Protein AF-A0A7W5YC57-F1 (afdb_monomer_lite)

Structure (mmCIF, N/CA/C/O backbone):
data_AF-A0A7W5YC57-F1
#
_entry.id   AF-A0A7W5YC57-F1
#
loop_
_atom_site.group_PDB
_atom_site.id
_atom_site.type_symbol
_atom_site.label_atom_id
_atom_site.label_alt_id
_atom_site.label_comp_id
_atom_site.label_asym_id
_atom_site.label_entity_id
_atom_site.label_seq_id
_atom_site.pdbx_PDB_ins_code
_atom_site.Cartn_x
_atom_site.Cartn_y
_atom_site.Cartn_z
_atom_site.occupancy
_atom_site.B_iso_or_equiv
_atom_site.auth_seq_id
_atom_site.auth_comp_id
_atom_site.auth_asym_id
_atom_site.auth_atom_id
_atom_site.pdbx_PDB_model_num
ATOM 1 N N . MET A 1 1 ? -1.578 0.602 -12.169 1.00 84.12 1 MET A N 1
ATOM 2 C CA . MET A 1 1 ? -0.842 0.609 -10.888 1.00 84.12 1 MET A CA 1
ATOM 3 C C . MET A 1 1 ? -1.378 1.735 -10.024 1.00 84.12 1 MET A C 1
ATOM 5 O O . MET A 1 1 ? -1.863 1.452 -8.941 1.00 84.12 1 MET A O 1
ATOM 9 N N . ASP A 1 2 ? -1.436 2.946 -10.569 1.00 91.31 2 ASP A N 1
ATOM 10 C CA . ASP A 1 2 ? -1.947 4.155 -9.908 1.00 91.31 2 ASP A CA 1
ATOM 11 C C . ASP A 1 2 ? -3.340 3.984 -9.285 1.00 91.31 2 ASP A C 1
ATOM 13 O O . ASP A 1 2 ? -3.539 4.347 -8.134 1.00 91.31 2 ASP A O 1
ATOM 17 N N . GLU A 1 3 ? -4.290 3.354 -9.987 1.00 95.62 3 GLU A N 1
ATOM 18 C CA . GLU A 1 3 ? -5.642 3.123 -9.444 1.00 95.62 3 GLU A CA 1
ATOM 19 C C . GLU A 1 3 ? -5.657 2.166 -8.241 1.00 95.62 3 GLU A C 1
ATOM 21 O O . GLU A 1 3 ? -6.402 2.380 -7.290 1.00 95.62 3 GLU A O 1
ATOM 26 N N . LEU A 1 4 ? -4.804 1.138 -8.253 1.00 96.19 4 LEU A N 1
ATOM 27 C CA . LEU A 1 4 ? -4.670 0.195 -7.141 1.00 96.19 4 LEU A CA 1
ATOM 28 C C . LEU A 1 4 ? -3.964 0.849 -5.941 1.00 96.19 4 LEU A C 1
ATOM 30 O O . LEU A 1 4 ? -4.338 0.614 -4.794 1.00 96.19 4 LEU A O 1
ATOM 34 N N . ILE A 1 5 ? -2.966 1.701 -6.196 1.00 96.44 5 ILE A N 1
ATOM 35 C CA . ILE A 1 5 ? -2.301 2.494 -5.154 1.00 96.44 5 ILE A CA 1
ATOM 36 C C . ILE A 1 5 ? -3.283 3.501 -4.544 1.00 96.44 5 ILE A C 1
ATOM 38 O O . ILE A 1 5 ? -3.337 3.628 -3.323 1.00 96.44 5 ILE A O 1
ATOM 42 N N . ALA A 1 6 ? -4.088 4.179 -5.365 1.00 97.19 6 ALA A N 1
ATOM 43 C CA . ALA A 1 6 ? -5.117 5.102 -4.896 1.00 97.19 6 ALA A CA 1
ATOM 44 C C . ALA A 1 6 ? -6.153 4.389 -4.013 1.00 97.19 6 ALA A C 1
ATOM 46 O O . ALA A 1 6 ? -6.423 4.853 -2.905 1.00 97.19 6 ALA A O 1
ATOM 47 N N . PHE A 1 7 ? -6.646 3.227 -4.454 1.00 97.75 7 PHE A N 1
ATOM 48 C CA . PHE A 1 7 ? -7.524 2.367 -3.658 1.00 97.75 7 PHE A CA 1
ATOM 49 C C . PHE A 1 7 ? -6.896 2.017 -2.301 1.00 97.75 7 PHE A C 1
ATOM 51 O O . PHE A 1 7 ? -7.511 2.227 -1.257 1.00 97.75 7 PHE A O 1
ATOM 58 N N . LEU A 1 8 ? -5.643 1.548 -2.290 1.00 97.81 8 LEU A N 1
ATOM 59 C CA . LEU A 1 8 ? -4.937 1.212 -1.052 1.00 97.81 8 LEU A CA 1
ATOM 60 C C . LEU A 1 8 ? -4.758 2.414 -0.124 1.00 97.81 8 LEU A C 1
ATOM 62 O O . LEU A 1 8 ? -4.950 2.273 1.080 1.00 97.81 8 LEU A O 1
ATOM 66 N N . ARG A 1 9 ? -4.411 3.592 -0.653 1.00 98.12 9 ARG A N 1
ATOM 67 C CA . ARG A 1 9 ? -4.284 4.814 0.157 1.00 98.12 9 ARG A CA 1
ATOM 68 C C . ARG A 1 9 ? -5.610 5.153 0.842 1.00 98.12 9 ARG A C 1
ATOM 70 O O . ARG A 1 9 ? -5.615 5.409 2.041 1.00 98.12 9 ARG A O 1
ATOM 77 N N . GLU A 1 10 ? -6.725 5.055 0.124 1.00 97.94 10 GLU A N 1
ATOM 78 C CA . GLU A 1 10 ? -8.055 5.294 0.691 1.00 97.94 10 GLU A CA 1
ATOM 79 C C . GLU A 1 10 ? -8.421 4.277 1.785 1.00 97.94 10 GLU A C 1
ATOM 81 O O . GLU A 1 10 ? -8.904 4.660 2.852 1.00 97.94 10 GLU A O 1
ATOM 86 N N . ARG A 1 11 ? -8.140 2.984 1.566 1.00 97.25 11 ARG A N 1
ATOM 87 C CA . ARG A 1 11 ? -8.388 1.941 2.578 1.00 97.25 11 ARG A CA 1
ATOM 88 C C . ARG A 1 11 ? -7.528 2.122 3.826 1.00 97.25 11 ARG A C 1
ATOM 90 O O . ARG A 1 11 ? -8.002 1.952 4.943 1.00 97.25 11 ARG A O 1
ATOM 97 N N . LEU A 1 12 ? -6.274 2.529 3.656 1.00 97.06 12 LEU A N 1
ATOM 98 C CA . LEU A 1 12 ? -5.388 2.842 4.776 1.00 97.06 12 LEU A CA 1
ATOM 99 C C . LEU A 1 12 ? -5.875 4.063 5.574 1.00 97.06 12 LEU A C 1
ATOM 101 O O . LEU A 1 12 ? -5.761 4.073 6.800 1.00 97.06 12 LEU A O 1
ATOM 105 N N . ASP A 1 13 ? -6.461 5.064 4.910 1.00 97.00 13 ASP A N 1
ATOM 106 C CA . ASP A 1 13 ? -7.104 6.203 5.576 1.00 97.00 13 ASP A CA 1
ATOM 107 C C . ASP A 1 13 ? -8.371 5.785 6.345 1.00 97.00 13 ASP A C 1
ATOM 109 O O . ASP A 1 13 ? -8.693 6.357 7.391 1.00 97.00 13 ASP A O 1
ATOM 113 N N . GLU A 1 14 ? -9.121 4.799 5.852 1.00 93.56 14 GLU A N 1
ATOM 114 C CA . GLU A 1 14 ? -10.243 4.185 6.574 1.00 93.56 14 GLU A CA 1
ATOM 115 C C . GLU A 1 14 ? -9.791 3.408 7.808 1.00 93.56 14 GLU A C 1
ATOM 117 O O . GLU A 1 14 ? -10.317 3.651 8.898 1.00 93.56 14 GLU A O 1
ATOM 122 N N . ASP A 1 15 ? -8.789 2.543 7.660 1.00 93.19 15 ASP A N 1
ATOM 123 C CA . ASP A 1 15 ? -8.224 1.751 8.754 1.00 93.19 15 ASP A CA 1
ATOM 124 C C . ASP A 1 15 ? -7.676 2.653 9.866 1.00 93.19 15 ASP A C 1
ATOM 126 O O . ASP A 1 15 ? -7.921 2.420 11.053 1.00 93.19 15 ASP A O 1
ATOM 130 N N . GLU A 1 16 ? -6.982 3.737 9.502 1.00 93.75 16 GLU A N 1
ATOM 131 C CA . GLU A 1 16 ? -6.522 4.735 10.466 1.00 93.75 16 GLU A CA 1
ATOM 132 C C . GLU A 1 16 ? -7.694 5.390 11.207 1.00 93.75 16 GLU A C 1
ATOM 134 O O . GLU A 1 16 ? -7.668 5.484 12.440 1.00 93.75 16 GLU A O 1
ATOM 139 N N . ARG A 1 17 ? -8.739 5.821 10.488 1.00 92.50 17 ARG A N 1
ATOM 140 C CA . ARG A 1 17 ? -9.931 6.416 11.111 1.00 92.50 17 ARG A CA 1
ATOM 141 C C . ARG A 1 17 ? -10.615 5.435 12.059 1.00 92.50 17 ARG A C 1
ATOM 143 O O . ARG A 1 17 ? -10.999 5.836 13.158 1.00 92.50 17 ARG A O 1
ATOM 150 N N . ALA A 1 18 ? -10.741 4.166 11.679 1.00 87.94 18 ALA A N 1
ATOM 151 C CA . ALA A 1 18 ? -11.328 3.123 12.516 1.00 87.94 18 ALA A CA 1
ATOM 152 C C . ALA A 1 18 ? -10.500 2.880 13.793 1.00 87.94 18 ALA A C 1
ATOM 154 O O . ALA A 1 18 ? -11.055 2.865 14.899 1.00 87.94 18 ALA A O 1
ATOM 155 N N . ALA A 1 19 ? -9.172 2.788 13.661 1.00 88.31 19 ALA A N 1
ATOM 156 C CA . ALA A 1 19 ? -8.247 2.625 14.783 1.00 88.31 19 ALA A CA 1
ATOM 157 C C . ALA A 1 19 ? -8.298 3.813 15.762 1.00 88.31 19 ALA A C 1
ATOM 159 O O . ALA A 1 19 ? -8.236 3.633 16.984 1.00 88.31 19 ALA A O 1
ATOM 160 N N . GLN A 1 20 ? -8.446 5.038 15.242 1.00 86.88 20 GLN A N 1
ATOM 161 C CA . GLN A 1 20 ? -8.614 6.252 16.046 1.00 86.88 20 GLN A CA 1
ATOM 162 C C . GLN A 1 20 ? -9.989 6.319 16.730 1.00 86.88 20 GLN A C 1
ATOM 164 O O . GLN A 1 20 ? -10.082 6.781 17.870 1.00 86.88 20 GLN A O 1
ATOM 169 N N . ALA A 1 21 ? -11.049 5.866 16.052 1.00 85.56 21 ALA A N 1
ATOM 170 C CA . ALA A 1 21 ? -12.431 6.023 16.499 1.00 85.56 21 ALA A CA 1
ATOM 171 C C . ALA A 1 21 ? -12.878 5.012 17.564 1.00 85.56 21 ALA A C 1
ATOM 173 O O . ALA A 1 21 ? -13.798 5.322 18.324 1.00 85.56 21 ALA A O 1
ATOM 174 N N . GLY A 1 22 ? -12.276 3.821 17.668 1.00 70.62 22 GLY A N 1
ATOM 175 C CA . GLY A 1 22 ? -12.836 2.852 18.613 1.00 70.62 22 GLY A CA 1
ATOM 176 C C . GLY A 1 22 ? -12.095 1.547 18.811 1.00 70.62 22 GLY A C 1
ATOM 177 O O . GLY A 1 22 ? -12.670 0.488 18.569 1.00 70.62 22 GLY A O 1
ATOM 178 N N . HIS A 1 23 ? -10.879 1.592 19.362 1.00 60.44 23 HIS A N 1
ATOM 179 C CA . HIS A 1 23 ? -10.188 0.364 19.745 1.00 60.44 23 HIS A CA 1
ATOM 180 C C . HIS A 1 23 ? -10.220 0.036 21.257 1.00 60.44 23 HIS A C 1
ATOM 182 O O . HIS A 1 23 ? -9.933 0.902 22.088 1.00 60.44 23 HIS A O 1
ATOM 188 N N . PRO A 1 24 ? -10.548 -1.226 21.639 1.00 55.56 24 PRO A N 1
ATOM 189 C CA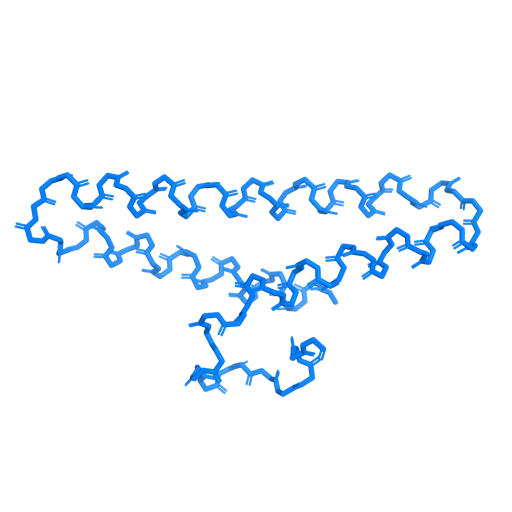 . PRO A 1 24 ? -10.932 -1.639 23.000 1.00 55.56 24 PRO A CA 1
ATOM 190 C C . PRO A 1 24 ? -9.794 -1.596 24.032 1.00 55.56 24 PRO A C 1
ATOM 192 O O . PRO A 1 24 ? -10.038 -1.757 25.226 1.00 55.56 24 PRO A O 1
ATOM 195 N N . THR A 1 25 ? -8.555 -1.320 23.606 1.00 60.50 25 THR A N 1
ATOM 196 C CA . THR A 1 25 ? -7.463 -0.870 24.479 1.00 60.50 25 THR A CA 1
ATOM 197 C C . THR A 1 25 ? -6.526 0.072 23.713 1.00 60.50 25 THR A C 1
ATOM 199 O O . THR A 1 25 ? -6.248 -0.133 22.534 1.00 60.50 25 THR A O 1
ATOM 202 N N . ARG A 1 26 ? -5.925 1.060 24.391 1.00 62.44 26 ARG A N 1
ATOM 203 C CA . ARG A 1 26 ? -4.912 1.966 23.799 1.00 62.44 26 ARG A CA 1
ATOM 204 C C . ARG A 1 26 ? -3.746 1.218 23.116 1.00 62.44 26 ARG A C 1
ATOM 206 O O . ARG A 1 26 ? -3.128 1.749 22.197 1.00 62.44 26 ARG A O 1
ATOM 213 N N . ARG A 1 27 ? -3.424 -0.004 23.569 1.00 63.09 27 ARG A N 1
ATOM 214 C CA . ARG A 1 27 ? -2.323 -0.820 23.025 1.00 63.09 27 ARG A CA 1
ATOM 215 C C . ARG A 1 27 ? -2.634 -1.369 21.628 1.00 63.09 27 ARG A C 1
ATOM 217 O O . ARG A 1 27 ? -1.719 -1.394 20.808 1.00 63.09 27 ARG A O 1
ATOM 224 N N . SER A 1 28 ? -3.869 -1.800 21.360 1.00 68.19 28 SER A N 1
ATOM 225 C CA . SER A 1 28 ? -4.243 -2.315 20.038 1.00 68.19 28 SER A CA 1
ATOM 226 C C . SER A 1 28 ? -4.305 -1.183 19.011 1.00 68.19 28 SER A C 1
ATOM 228 O O . SER A 1 28 ? -3.692 -1.319 17.960 1.00 68.19 28 SER A O 1
ATOM 230 N N . ALA A 1 29 ? -4.877 -0.022 19.366 1.00 77.69 29 ALA A N 1
ATOM 231 C CA . ALA A 1 29 ? -4.936 1.140 18.465 1.00 77.69 29 ALA A CA 1
ATOM 232 C C . ALA A 1 29 ? -3.532 1.585 18.019 1.00 77.69 29 ALA A C 1
ATOM 234 O O . ALA A 1 29 ? -3.268 1.838 16.849 1.00 77.69 29 ALA A O 1
ATOM 235 N N . GLY A 1 30 ? -2.571 1.610 18.951 1.00 86.12 30 GLY A N 1
ATOM 236 C CA . GLY A 1 30 ? -1.191 1.962 18.617 1.00 86.12 30 GLY A CA 1
ATOM 237 C C . GLY A 1 30 ? -0.492 0.955 17.697 1.00 86.12 30 GLY A C 1
ATOM 238 O O . GLY A 1 30 ? 0.457 1.332 17.017 1.00 86.12 30 GLY A O 1
ATOM 239 N N . ARG A 1 31 ? -0.900 -0.322 17.693 1.00 88.19 31 ARG A N 1
ATOM 240 C CA . ARG A 1 31 ? -0.358 -1.329 16.767 1.00 88.19 31 ARG A CA 1
ATOM 241 C C . ARG A 1 31 ? -0.910 -1.108 15.360 1.00 88.19 31 ARG A C 1
ATOM 243 O O . ARG A 1 31 ? -0.107 -1.067 14.440 1.00 88.19 31 ARG A O 1
ATOM 250 N N . GLU A 1 32 ? -2.216 -0.907 15.223 1.00 89.81 32 GLU A N 1
ATOM 251 C CA . GLU A 1 32 ? -2.881 -0.682 13.931 1.00 89.81 32 GLU A CA 1
ATOM 252 C C . GLU A 1 32 ? -2.361 0.569 13.226 1.00 89.81 32 GLU A C 1
ATOM 254 O O . GLU A 1 32 ? -1.960 0.494 12.071 1.00 89.81 32 GLU A O 1
ATOM 259 N N . LEU A 1 33 ? -2.230 1.690 13.945 1.00 92.56 33 LEU A N 1
ATOM 260 C CA . LEU A 1 33 ? -1.665 2.918 13.372 1.00 92.56 33 LEU A CA 1
ATOM 261 C C . LEU A 1 33 ? -0.229 2.721 12.863 1.00 92.56 33 LEU A C 1
ATOM 263 O O . LEU A 1 33 ? 0.146 3.277 11.836 1.00 92.56 33 LEU A O 1
ATOM 267 N N . ARG A 1 34 ? 0.583 1.904 13.552 1.00 94.56 34 ARG A N 1
ATOM 268 C CA . ARG A 1 34 ? 1.938 1.567 13.082 1.00 94.56 34 ARG A CA 1
ATOM 269 C C . ARG A 1 34 ? 1.922 0.664 11.854 1.00 94.56 34 ARG A C 1
ATOM 271 O O . ARG A 1 34 ? 2.833 0.766 11.042 1.00 94.56 34 ARG A O 1
ATOM 278 N N . GLU A 1 35 ? 0.938 -0.221 11.728 1.00 94.88 35 GLU A N 1
ATOM 279 C CA . GLU A 1 35 ? 0.781 -1.059 10.537 1.00 94.88 35 GLU A CA 1
ATOM 280 C C . GLU A 1 35 ? 0.317 -0.240 9.335 1.00 94.88 35 GLU A C 1
ATOM 282 O O . GLU A 1 35 ? 0.892 -0.390 8.260 1.00 94.88 35 GLU A O 1
ATOM 287 N N . VAL A 1 36 ? -0.651 0.663 9.520 1.00 96.25 36 VAL A N 1
ATOM 288 C CA . VAL A 1 36 ? -1.081 1.603 8.476 1.00 96.25 36 VAL A CA 1
ATOM 289 C C . VAL A 1 36 ? 0.098 2.448 8.000 1.00 96.25 36 VAL A C 1
ATOM 291 O O . VAL A 1 36 ? 0.382 2.494 6.805 1.00 96.25 36 VAL A O 1
ATOM 294 N N . GLU A 1 37 ? 0.844 3.043 8.933 1.00 97.69 37 GLU A N 1
ATOM 295 C CA . GLU A 1 37 ? 2.040 3.827 8.616 1.00 97.69 37 GLU A CA 1
ATOM 296 C C . GLU A 1 37 ? 3.103 2.994 7.884 1.00 97.69 37 GLU A C 1
ATOM 298 O O . GLU A 1 37 ? 3.690 3.452 6.906 1.00 97.69 37 GLU A O 1
ATOM 303 N N . ALA A 1 38 ? 3.345 1.753 8.317 1.00 98.06 38 ALA A N 1
ATOM 304 C CA . ALA A 1 38 ? 4.291 0.871 7.642 1.00 98.06 38 ALA A CA 1
ATOM 305 C C . ALA A 1 38 ? 3.858 0.575 6.198 1.00 98.06 38 ALA A C 1
ATOM 307 O O . ALA A 1 38 ? 4.688 0.629 5.294 1.00 98.06 38 ALA A O 1
ATOM 308 N N . LYS A 1 39 ? 2.568 0.307 5.965 1.00 97.69 39 LYS A N 1
ATOM 309 C CA . LYS A 1 39 ? 2.032 0.064 4.620 1.00 97.69 39 LYS A CA 1
ATOM 310 C C . LYS A 1 39 ? 2.113 1.311 3.737 1.00 97.69 39 LYS A C 1
ATOM 312 O O . LYS A 1 39 ? 2.493 1.175 2.580 1.00 97.69 39 LYS A O 1
ATOM 317 N N . ARG A 1 40 ? 1.842 2.511 4.269 1.00 98.19 40 ARG A N 1
ATOM 318 C CA . ARG A 1 40 ? 2.024 3.776 3.529 1.00 98.19 40 ARG A CA 1
ATOM 319 C C . ARG A 1 40 ? 3.467 3.963 3.074 1.00 98.19 40 ARG A C 1
ATOM 321 O O . ARG A 1 40 ? 3.693 4.204 1.897 1.00 98.19 40 ARG A O 1
ATOM 328 N N . ARG A 1 41 ? 4.435 3.740 3.968 1.00 98.00 41 ARG A N 1
ATOM 329 C CA . ARG A 1 41 ? 5.858 3.798 3.601 1.00 98.00 41 ARG A CA 1
ATOM 330 C C . ARG A 1 41 ? 6.224 2.774 2.542 1.00 98.00 41 ARG A C 1
ATOM 332 O O . ARG A 1 41 ? 6.970 3.103 1.638 1.00 98.00 41 ARG A O 1
ATOM 339 N N . ILE A 1 42 ? 5.700 1.550 2.626 1.00 97.75 42 ILE A N 1
ATOM 340 C CA . ILE A 1 42 ? 5.930 0.554 1.573 1.00 97.75 42 ILE A CA 1
ATOM 341 C C . ILE A 1 42 ? 5.405 1.071 0.227 1.00 97.75 42 ILE A C 1
ATOM 343 O O . ILE A 1 42 ? 6.102 0.923 -0.767 1.00 97.75 42 ILE A O 1
ATOM 347 N N . LEU A 1 43 ? 4.223 1.694 0.178 1.00 97.44 43 LEU A N 1
ATOM 348 C CA . LEU A 1 43 ? 3.705 2.280 -1.064 1.00 97.44 43 LEU A CA 1
ATOM 349 C C . LEU A 1 43 ? 4.603 3.407 -1.586 1.00 97.44 43 LEU A C 1
ATOM 351 O O . LEU A 1 43 ? 4.953 3.375 -2.761 1.00 97.44 43 LEU A O 1
ATOM 355 N N . ASP A 1 44 ? 5.028 4.330 -0.721 1.00 97.25 44 ASP A N 1
ATOM 356 C CA . ASP A 1 44 ? 5.924 5.428 -1.106 1.00 97.25 44 ASP A CA 1
ATOM 357 C C . ASP A 1 44 ? 7.272 4.897 -1.649 1.00 97.25 44 ASP A C 1
ATOM 359 O O . ASP A 1 44 ? 7.769 5.368 -2.672 1.00 97.25 44 ASP A O 1
ATOM 363 N N . GLU A 1 45 ? 7.847 3.874 -1.007 1.00 96.75 45 GLU A N 1
ATOM 364 C CA . GLU A 1 45 ? 9.086 3.218 -1.451 1.00 96.75 45 GLU A CA 1
ATOM 365 C C . GLU A 1 45 ? 8.901 2.490 -2.789 1.00 96.75 45 GLU A C 1
ATOM 367 O O . GLU A 1 45 ? 9.782 2.539 -3.643 1.00 96.75 45 GLU A O 1
ATOM 372 N N . LEU A 1 46 ? 7.757 1.836 -3.011 1.00 95.00 46 LEU A N 1
ATOM 373 C CA . LEU A 1 46 ? 7.459 1.172 -4.283 1.00 95.00 46 LEU A CA 1
ATOM 374 C C . LEU A 1 46 ? 7.242 2.175 -5.420 1.00 95.00 46 LEU A C 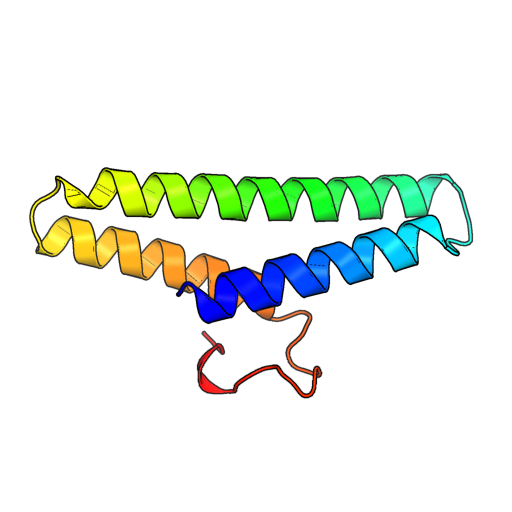1
ATOM 376 O O . LEU A 1 46 ? 7.687 1.921 -6.537 1.00 95.00 46 LEU A O 1
ATOM 380 N N . GLU A 1 47 ? 6.595 3.309 -5.151 1.00 93.88 47 GLU A N 1
ATOM 381 C CA . GLU A 1 47 ? 6.457 4.396 -6.125 1.00 93.88 47 GLU A CA 1
ATOM 382 C C . GLU A 1 47 ? 7.823 4.991 -6.480 1.00 93.88 47 GLU A C 1
ATOM 384 O O . GLU A 1 47 ? 8.119 5.163 -7.664 1.00 93.88 47 GLU A O 1
ATOM 389 N N . SER A 1 48 ? 8.690 5.223 -5.485 1.00 93.44 48 SER A N 1
ATOM 390 C CA . SER A 1 48 ? 10.072 5.659 -5.725 1.00 93.44 48 SER A CA 1
ATOM 391 C C . SER A 1 48 ? 10.858 4.626 -6.531 1.00 93.44 48 SER A C 1
ATOM 393 O O . SER A 1 48 ? 11.531 4.979 -7.493 1.00 93.44 48 SER A O 1
ATOM 395 N N . PHE A 1 49 ? 10.737 3.344 -6.185 1.00 90.38 49 PHE A N 1
ATOM 396 C CA . PHE A 1 49 ? 11.417 2.251 -6.874 1.00 90.38 49 PHE A CA 1
ATOM 397 C C . PHE A 1 49 ? 11.007 2.151 -8.352 1.00 90.38 49 PHE A C 1
ATOM 399 O O . PHE A 1 49 ? 11.858 2.002 -9.226 1.00 90.38 49 PHE A O 1
ATOM 406 N N . VAL A 1 50 ? 9.710 2.284 -8.655 1.00 89.88 50 VAL A N 1
ATOM 407 C CA . VAL A 1 50 ? 9.209 2.289 -10.040 1.00 89.88 50 VAL A CA 1
ATOM 408 C C . VAL A 1 50 ? 9.660 3.541 -10.798 1.00 89.88 50 VAL A C 1
ATOM 410 O O . VAL A 1 50 ? 9.994 3.440 -11.978 1.00 89.88 50 VAL A O 1
ATOM 413 N N . ALA A 1 51 ? 9.702 4.703 -10.139 1.00 90.00 51 ALA A N 1
ATOM 414 C CA . ALA A 1 51 ? 10.206 5.934 -10.742 1.00 90.00 51 ALA A CA 1
ATOM 415 C C . ALA A 1 51 ? 11.705 5.838 -11.078 1.00 90.00 51 ALA A C 1
ATOM 417 O O . ALA A 1 51 ? 12.118 6.214 -12.174 1.00 90.00 51 ALA A O 1
ATOM 418 N N . ASP A 1 52 ? 12.517 5.272 -10.184 1.00 89.38 52 ASP A N 1
ATOM 419 C CA . ASP A 1 52 ? 13.952 5.077 -10.416 1.00 89.38 52 ASP A CA 1
ATOM 420 C C . ASP A 1 52 ? 14.220 4.093 -11.568 1.00 89.38 52 ASP A C 1
ATOM 422 O O . ASP A 1 52 ? 15.157 4.280 -12.353 1.00 89.38 52 ASP A O 1
ATOM 426 N N . ALA A 1 53 ? 13.356 3.085 -11.733 1.00 88.00 53 ALA A N 1
ATOM 427 C CA . ALA A 1 53 ? 13.444 2.121 -12.825 1.00 88.00 53 ALA A CA 1
ATOM 428 C C . ALA A 1 53 ? 13.206 2.741 -14.219 1.00 88.00 53 ALA A C 1
ATOM 430 O O . ALA A 1 53 ? 13.557 2.125 -15.228 1.00 88.00 53 ALA A O 1
ATOM 431 N N . GLU A 1 54 ? 12.651 3.959 -14.320 1.00 86.81 54 GLU A N 1
ATOM 432 C CA . GLU A 1 54 ? 12.415 4.650 -15.600 1.00 86.81 54 GLU A CA 1
ATOM 433 C C . GLU A 1 54 ? 13.704 4.828 -16.423 1.00 86.81 54 GLU A C 1
ATOM 435 O O . GLU A 1 54 ? 13.666 4.812 -17.657 1.00 86.81 54 GLU A O 1
ATOM 440 N N . TYR A 1 55 ? 14.853 4.925 -15.750 1.00 88.38 55 TYR A N 1
ATOM 441 C CA . TYR A 1 55 ? 16.163 5.123 -16.376 1.00 88.38 55 TYR A CA 1
ATOM 442 C C . TYR A 1 55 ? 16.889 3.820 -16.746 1.00 88.38 55 TYR A C 1
ATOM 444 O O . TYR A 1 55 ? 17.977 3.874 -17.328 1.00 88.38 55 TYR A O 1
ATOM 452 N N . LEU A 1 56 ? 16.320 2.659 -16.416 1.00 87.88 56 LEU A N 1
ATOM 453 C CA . LEU A 1 56 ? 16.919 1.353 -16.684 1.00 87.88 56 LEU A CA 1
ATOM 454 C C . LEU A 1 56 ? 16.612 0.848 -18.106 1.00 87.88 56 LEU A C 1
ATOM 456 O O . LEU A 1 56 ? 15.644 1.283 -18.745 1.00 87.88 56 LEU A O 1
ATOM 460 N N . PRO A 1 57 ? 17.408 -0.112 -18.618 1.00 93.88 57 PRO A N 1
ATOM 461 C CA . PRO A 1 57 ? 17.031 -0.903 -19.783 1.00 93.88 57 PRO A CA 1
ATOM 462 C C . PRO A 1 57 ? 15.622 -1.495 -19.639 1.00 93.88 57 PRO A C 1
ATOM 464 O O . PRO A 1 57 ? 15.163 -1.815 -18.544 1.00 93.88 57 PRO A O 1
ATOM 467 N N . GLN A 1 58 ? 14.908 -1.631 -20.760 1.00 87.75 58 GLN A N 1
ATOM 468 C CA . GLN A 1 58 ? 13.485 -1.988 -20.758 1.00 87.75 58 GLN A CA 1
ATOM 469 C C . GLN A 1 58 ? 13.190 -3.323 -20.053 1.00 87.75 58 GLN A C 1
ATOM 471 O O . GLN A 1 58 ? 12.153 -3.454 -19.408 1.00 87.75 58 GLN A O 1
ATOM 476 N N . ASP A 1 59 ? 14.057 -4.318 -20.202 1.00 89.31 59 ASP A N 1
ATOM 477 C CA . ASP A 1 59 ? 13.934 -5.633 -19.577 1.00 89.31 59 ASP A CA 1
ATOM 478 C C . ASP A 1 59 ? 14.087 -5.573 -18.052 1.00 89.31 59 ASP A C 1
ATOM 480 O O . ASP A 1 59 ? 13.251 -6.140 -17.346 1.00 89.31 59 ASP A O 1
ATOM 484 N N . GLU A 1 60 ? 15.068 -4.820 -17.553 1.00 84.94 60 GLU A N 1
ATOM 485 C CA . GLU A 1 60 ? 15.249 -4.558 -16.119 1.00 84.94 60 GLU A CA 1
ATOM 486 C C . GLU A 1 60 ? 14.062 -3.765 -15.549 1.00 84.94 60 GLU A C 1
ATOM 488 O O . GLU A 1 60 ? 13.427 -4.204 -14.589 1.00 84.94 60 GLU A O 1
ATOM 493 N N . ARG A 1 61 ? 13.649 -2.679 -16.221 1.00 87.44 61 ARG A N 1
ATOM 494 C CA . ARG A 1 61 ? 12.472 -1.885 -15.827 1.00 87.44 61 ARG A CA 1
ATOM 495 C C . ARG A 1 61 ? 11.209 -2.738 -15.719 1.00 87.44 61 ARG A C 1
ATOM 497 O O . ARG A 1 61 ? 10.416 -2.566 -14.792 1.00 87.44 61 ARG A O 1
ATOM 504 N N . ASN A 1 62 ? 10.986 -3.641 -16.675 1.00 86.19 62 ASN A N 1
ATOM 505 C CA . ASN A 1 62 ? 9.811 -4.511 -16.681 1.00 86.19 62 ASN A CA 1
ATOM 506 C C . ASN A 1 62 ? 9.820 -5.486 -15.495 1.00 86.19 62 ASN A C 1
ATOM 508 O O . ASN A 1 62 ? 8.767 -5.706 -14.894 1.00 86.19 62 ASN A O 1
ATOM 512 N N . ALA A 1 63 ? 10.978 -6.061 -15.161 1.00 86.25 63 ALA A N 1
ATOM 513 C CA . ALA A 1 63 ? 11.121 -6.972 -14.027 1.00 86.25 63 ALA A CA 1
ATOM 514 C C . ALA A 1 63 ? 10.871 -6.257 -12.688 1.00 86.25 63 ALA A C 1
ATOM 516 O O . ALA A 1 63 ? 10.119 -6.758 -11.843 1.00 86.25 63 ALA A O 1
ATOM 517 N N . ASP A 1 64 ? 11.422 -5.055 -12.532 1.00 87.25 64 ASP A N 1
ATOM 518 C CA . ASP A 1 64 ? 11.260 -4.235 -11.332 1.00 87.25 64 ASP A CA 1
ATOM 519 C C . ASP A 1 64 ? 9.810 -3.764 -11.167 1.00 87.25 64 ASP A C 1
ATOM 521 O O . ASP A 1 64 ? 9.200 -3.947 -10.109 1.00 87.25 64 ASP A O 1
ATOM 525 N N . THR A 1 65 ? 9.192 -3.281 -12.249 1.00 89.44 65 THR A N 1
ATOM 526 C CA . THR A 1 65 ? 7.777 -2.872 -12.247 1.00 89.44 65 THR A CA 1
ATOM 527 C C . THR A 1 65 ? 6.848 -4.051 -11.938 1.00 89.44 65 THR A C 1
ATOM 529 O O . THR A 1 65 ? 5.881 -3.898 -11.190 1.00 89.44 65 THR A O 1
ATOM 532 N N . ALA A 1 66 ? 7.129 -5.245 -12.474 1.00 90.38 66 ALA A N 1
ATOM 533 C CA . ALA A 1 66 ? 6.345 -6.447 -12.187 1.00 90.38 66 ALA A CA 1
ATOM 534 C C . ALA A 1 66 ? 6.459 -6.870 -10.714 1.00 90.38 66 ALA A C 1
ATOM 536 O O . ALA A 1 66 ? 5.457 -7.245 -10.101 1.00 90.38 66 ALA A O 1
ATOM 537 N N . THR A 1 67 ? 7.657 -6.759 -10.133 1.00 92.94 67 THR A N 1
ATOM 538 C CA . THR A 1 67 ? 7.896 -7.041 -8.711 1.00 92.94 67 THR A CA 1
ATOM 539 C C . THR A 1 67 ? 7.117 -6.074 -7.826 1.00 92.94 67 THR A C 1
ATOM 541 O O . THR A 1 67 ? 6.379 -6.514 -6.941 1.00 92.94 67 THR A O 1
ATOM 544 N N . ALA A 1 68 ? 7.203 -4.769 -8.105 1.00 94.31 68 ALA A N 1
ATOM 545 C CA . ALA A 1 68 ? 6.436 -3.758 -7.387 1.00 94.31 68 ALA A CA 1
ATOM 546 C C . ALA A 1 68 ? 4.929 -4.034 -7.477 1.00 94.31 68 ALA A C 1
ATOM 548 O O . ALA A 1 68 ? 4.235 -4.043 -6.462 1.00 94.31 68 ALA A O 1
ATOM 549 N N . PHE A 1 69 ? 4.427 -4.365 -8.670 1.00 94.44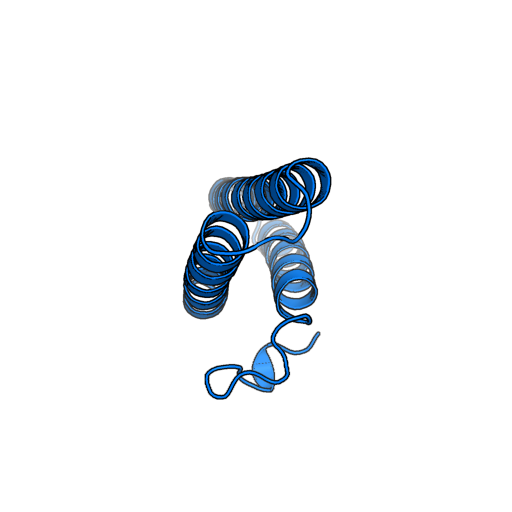 69 PHE A N 1
ATOM 550 C CA . PHE A 1 69 ? 3.011 -4.670 -8.865 1.00 94.44 69 PHE A CA 1
ATOM 551 C C . PHE A 1 69 ? 2.547 -5.889 -8.059 1.00 94.44 69 PHE A C 1
ATOM 553 O O . PHE A 1 69 ? 1.478 -5.846 -7.451 1.00 94.44 69 PHE A O 1
ATOM 560 N N . GLY A 1 70 ? 3.361 -6.947 -7.986 1.00 96.19 70 GLY A N 1
ATOM 561 C CA . GLY A 1 70 ? 3.073 -8.115 -7.152 1.00 96.19 70 GLY A CA 1
ATOM 562 C C . GLY A 1 70 ? 2.947 -7.765 -5.667 1.00 96.19 70 GLY A C 1
ATOM 563 O O . GLY A 1 70 ? 2.019 -8.225 -5.002 1.00 96.19 70 GLY A O 1
ATOM 564 N N . ILE A 1 71 ? 3.826 -6.901 -5.153 1.00 96.88 71 ILE A N 1
ATOM 565 C CA . ILE A 1 71 ? 3.776 -6.460 -3.752 1.00 96.88 71 ILE A CA 1
ATOM 566 C C . ILE A 1 71 ? 2.518 -5.625 -3.487 1.00 96.88 71 ILE A C 1
ATOM 568 O O . ILE A 1 71 ? 1.820 -5.874 -2.504 1.00 96.88 71 ILE A O 1
ATOM 572 N N . VAL A 1 72 ? 2.183 -4.680 -4.373 1.00 97.12 72 VAL A N 1
ATOM 573 C CA . VAL A 1 72 ? 0.970 -3.857 -4.233 1.00 97.12 72 VAL A CA 1
ATOM 574 C C . VAL A 1 72 ? -0.292 -4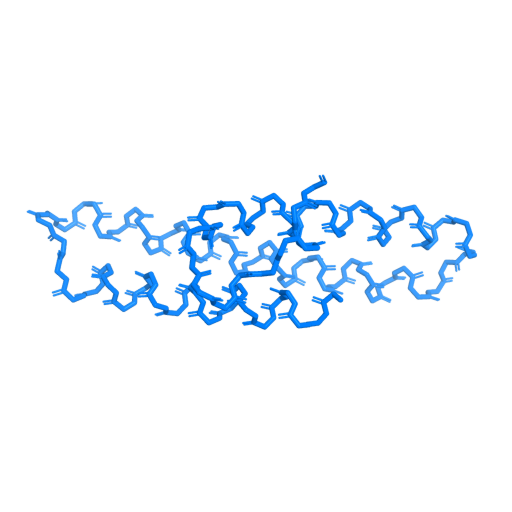.736 -4.229 1.00 97.12 72 VAL A C 1
ATOM 576 O O . VAL A 1 72 ? -1.167 -4.545 -3.386 1.00 97.12 72 VAL A O 1
ATOM 579 N N . ARG A 1 73 ? -0.377 -5.755 -5.094 1.00 96.75 73 ARG A N 1
ATOM 580 C CA . ARG A 1 73 ? -1.499 -6.714 -5.092 1.00 96.75 73 ARG A CA 1
ATOM 581 C C . ARG A 1 73 ? -1.606 -7.498 -3.784 1.00 96.75 73 ARG A C 1
ATOM 583 O O . ARG A 1 73 ? -2.699 -7.648 -3.247 1.00 96.75 73 ARG A O 1
ATOM 590 N N . LEU A 1 74 ? -0.480 -7.950 -3.228 1.00 97.69 74 LEU A N 1
ATOM 591 C CA . LEU A 1 74 ? -0.463 -8.632 -1.929 1.00 97.69 74 LEU A CA 1
ATOM 592 C C . LEU A 1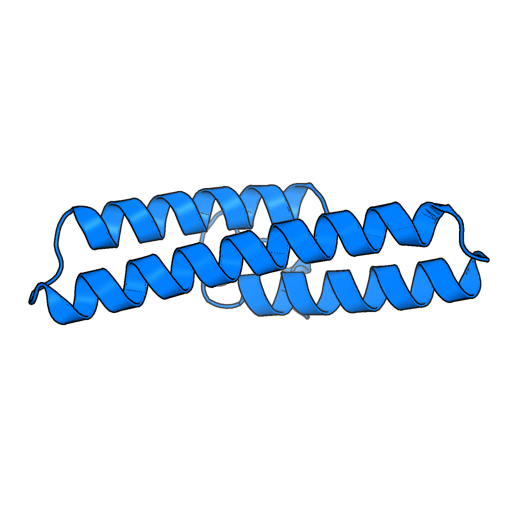 74 ? -0.940 -7.724 -0.787 1.00 97.69 74 LEU A C 1
ATOM 594 O O . LEU A 1 74 ? -1.640 -8.192 0.109 1.00 97.69 74 LEU A O 1
ATOM 598 N N . LEU A 1 75 ? -0.602 -6.432 -0.824 1.00 97.19 75 LEU A N 1
ATOM 599 C CA . LEU A 1 75 ? -1.091 -5.453 0.153 1.00 97.19 75 LEU A CA 1
ATOM 600 C C . LEU A 1 75 ? -2.599 -5.203 0.049 1.00 97.19 75 LEU A C 1
ATOM 602 O O . LEU A 1 75 ? -3.198 -4.809 1.048 1.00 97.19 75 LEU A O 1
ATOM 606 N N . ALA A 1 76 ? -3.195 -5.437 -1.123 1.00 97.00 76 ALA A N 1
ATOM 607 C CA . ALA A 1 76 ? -4.623 -5.255 -1.369 1.00 97.00 76 ALA A CA 1
ATOM 608 C C . ALA A 1 76 ? -5.480 -6.463 -0.975 1.00 97.00 76 ALA A C 1
ATOM 610 O O . ALA A 1 76 ? -6.677 -6.301 -0.766 1.00 97.00 76 ALA A O 1
ATOM 611 N N . MET A 1 77 ? -4.877 -7.645 -0.806 1.00 96.56 77 MET A N 1
ATOM 612 C CA . MET A 1 77 ? -5.580 -8.876 -0.418 1.00 96.56 77 MET A CA 1
ATOM 613 C C . MET A 1 77 ? -6.487 -8.759 0.818 1.00 96.56 77 MET A C 1
ATOM 615 O O . MET A 1 77 ? -7.532 -9.395 0.812 1.00 96.56 77 MET A O 1
ATOM 619 N N . PRO A 1 78 ? -6.149 -7.991 1.874 1.00 96.06 78 PRO A N 1
ATOM 620 C CA . PRO A 1 78 ? -7.041 -7.829 3.023 1.00 96.06 78 PRO A CA 1
ATOM 621 C C . PRO A 1 78 ? -8.359 -7.106 2.720 1.00 96.06 78 PRO A C 1
ATOM 623 O O . PRO A 1 78 ? -9.205 -7.062 3.604 1.00 96.06 78 PRO A O 1
ATOM 626 N N . TYR A 1 79 ? -8.501 -6.510 1.534 1.00 96.44 79 TYR A N 1
ATOM 627 C CA . TYR A 1 79 ? -9.671 -5.742 1.110 1.00 96.44 79 TYR A CA 1
ATOM 628 C C . TYR A 1 79 ? -10.391 -6.407 -0.076 1.00 96.44 79 TYR A C 1
ATOM 630 O O . TYR A 1 79 ? -11.089 -5.724 -0.822 1.00 96.44 79 TYR A O 1
ATOM 638 N N . ASP A 1 80 ? -10.179 -7.710 -0.310 1.00 96.88 80 ASP A N 1
ATOM 639 C CA . ASP A 1 80 ? -10.762 -8.434 -1.451 1.00 96.88 80 ASP A CA 1
ATOM 640 C C . ASP A 1 80 ? -12.286 -8.622 -1.360 1.00 96.88 80 ASP A C 1
ATOM 642 O O . ASP A 1 80 ? -12.929 -8.979 -2.349 1.00 96.88 80 ASP A O 1
ATOM 646 N N . ASP A 1 81 ? -12.857 -8.343 -0.191 1.00 95.62 81 ASP A N 1
ATOM 647 C CA . ASP A 1 81 ? -14.284 -8.303 0.101 1.00 95.62 81 ASP A CA 1
ATOM 648 C C . ASP A 1 81 ? -14.917 -6.918 -0.120 1.00 95.62 81 ASP A C 1
ATOM 650 O O . ASP A 1 81 ? -16.132 -6.774 0.024 1.00 95.62 81 ASP A O 1
ATOM 654 N N . HIS A 1 82 ? -14.126 -5.900 -0.474 1.00 95.44 82 HIS A N 1
ATOM 655 C CA . HIS A 1 82 ? -14.619 -4.545 -0.697 1.00 95.44 82 HIS A CA 1
ATOM 656 C C . HIS A 1 82 ? -15.291 -4.389 -2.074 1.00 95.44 82 HIS A C 1
ATOM 658 O O . HIS A 1 82 ? -14.757 -4.845 -3.079 1.00 95.44 82 HIS A O 1
ATOM 664 N N . ASP A 1 83 ? -16.414 -3.666 -2.160 1.00 95.94 83 ASP A N 1
ATOM 665 C CA . ASP A 1 83 ? -17.180 -3.507 -3.415 1.00 95.94 83 ASP A CA 1
ATOM 666 C C . ASP A 1 83 ? -16.372 -2.843 -4.550 1.00 95.94 83 ASP A C 1
ATOM 668 O O . ASP A 1 83 ? -16.521 -3.195 -5.720 1.00 95.94 83 ASP A O 1
ATOM 672 N N . ASP A 1 84 ? -15.494 -1.896 -4.205 1.00 95.75 84 ASP A N 1
ATOM 673 C CA . ASP A 1 84 ? -14.594 -1.236 -5.166 1.00 95.75 84 ASP A CA 1
ATOM 674 C C . ASP A 1 84 ? -13.338 -2.065 -5.498 1.00 95.75 84 ASP A C 1
ATOM 676 O O . ASP A 1 84 ? -12.542 -1.670 -6.357 1.00 95.75 84 ASP A O 1
ATOM 680 N N . PHE A 1 85 ? -13.134 -3.205 -4.828 1.00 95.94 85 PHE A N 1
ATOM 681 C CA . PHE A 1 85 ? -12.042 -4.113 -5.150 1.00 95.94 85 PHE A CA 1
ATOM 682 C C . PHE A 1 85 ? -12.304 -4.787 -6.496 1.00 95.94 85 PHE A C 1
ATOM 684 O O . PHE A 1 85 ? -13.366 -5.354 -6.752 1.00 95.94 85 PHE A O 1
ATOM 691 N N . ARG A 1 86 ? -11.305 -4.763 -7.379 1.00 96.38 86 ARG A N 1
ATOM 692 C CA . ARG A 1 86 ? -11.413 -5.378 -8.703 1.00 96.38 86 ARG A CA 1
ATOM 693 C C . ARG A 1 86 ? -10.707 -6.724 -8.735 1.00 96.38 86 ARG A C 1
ATOM 695 O O . ARG A 1 86 ? -9.551 -6.830 -8.342 1.00 96.38 86 ARG A O 1
ATOM 702 N N . GLU A 1 87 ? -11.352 -7.732 -9.324 1.00 94.44 87 GLU A N 1
ATOM 703 C CA . GLU A 1 87 ? -10.777 -9.080 -9.492 1.00 94.44 87 GLU A CA 1
ATOM 704 C C . GLU A 1 87 ? -9.396 -9.072 -10.179 1.00 94.44 87 GLU A C 1
ATOM 706 O O . GLU A 1 87 ? -8.543 -9.897 -9.867 1.00 94.44 87 GLU A O 1
ATOM 711 N N . GLU A 1 88 ? -9.139 -8.110 -11.073 1.00 93.88 88 GLU A N 1
ATOM 712 C CA . GLU A 1 88 ? -7.848 -7.922 -11.760 1.00 93.88 88 GLU A CA 1
ATOM 713 C C . GLU A 1 88 ? -6.676 -7.542 -10.828 1.00 93.88 88 GLU A C 1
ATOM 715 O O . GLU A 1 88 ? -5.508 -7.571 -11.240 1.00 93.88 88 GLU A O 1
ATOM 720 N N . TRP A 1 89 ? -6.971 -7.162 -9.583 1.00 95.38 89 TRP A N 1
ATOM 721 C CA . TRP A 1 89 ? -5.988 -6.845 -8.549 1.00 95.38 89 TRP A CA 1
ATOM 722 C C . TRP A 1 89 ? -5.566 -8.064 -7.729 1.00 95.38 89 TRP 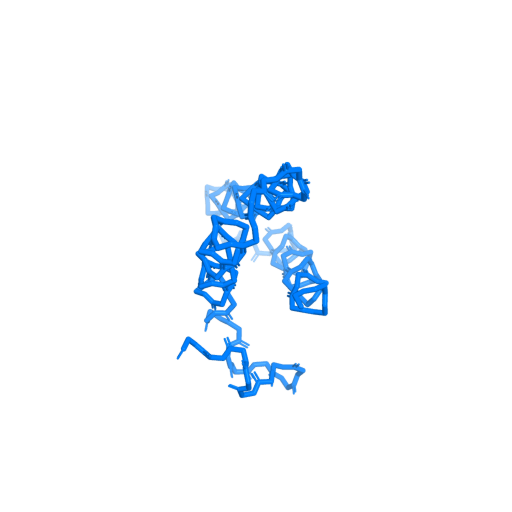A C 1
ATOM 724 O O . TRP A 1 89 ? -4.628 -7.958 -6.940 1.00 95.38 89 TRP A O 1
ATOM 734 N N . LYS A 1 90 ? -6.184 -9.231 -7.938 1.00 92.12 90 LYS A N 1
ATOM 735 C CA . LYS A 1 90 ? -5.683 -10.480 -7.357 1.00 92.12 90 LYS A CA 1
ATOM 736 C C . LYS A 1 90 ? -4.317 -10.844 -7.980 1.00 92.12 90 LYS A C 1
ATOM 738 O O . LYS A 1 90 ? -4.112 -10.574 -9.169 1.00 92.12 90 LYS A O 1
ATOM 743 N N . PRO A 1 91 ? -3.367 -11.383 -7.186 1.00 88.62 91 PRO A N 1
ATOM 744 C CA . PRO A 1 91 ? -2.055 -11.831 -7.656 1.00 88.62 91 PRO A CA 1
ATOM 745 C C . PRO A 1 91 ? -2.115 -12.758 -8.869 1.00 88.62 91 PRO A C 1
ATOM 747 O O . PRO A 1 91 ? -2.890 -13.741 -8.832 1.00 88.62 91 PRO A O 1
#

Foldseek 3Di:
DVVLLVVLLVVLVVQLCVLVPDDPDPVVSVVSVVVSVVVVVLSVVLVVQLVVLVPPDPVSSVVSVVVSLVVSLVSCVVCCVPPPDDPVSHD

Sequence (91 aa):
MDELIAFLRERLDEDERAAQAGHPTRRSAGRELREVEAKRRILDELESFVADAEYLPQDERNADTATAFGIVRLLAMPYDDHDDFREEWKP

Organism: NCBI:txid65515

pLDDT: mean 90.85, std 9.18, range [55.56, 98.19]

Secondary structure (DSSP, 8-state):
-HHHHHHHHHHHHHHHHHHHHH-SSHHHHHHHHHHHHHHHHHHHHHHHHHHHGGGS-HHHHHHHHHHHHHHHHHHHGGGTTSTT--GGG--

Radius of gyration: 15.12 Å; chains: 1; bounding box: 34×18×45 Å

InterPro domains:
  IPR046193 Protein of unknown function DUF6221 [PF19730] (1-91)